Protein AF-A0A699XUU5-F1 (afdb_monomer_lite)

Structure (mmCIF, N/CA/C/O backbone):
data_AF-A0A699XUU5-F1
#
_entry.id   AF-A0A699XUU5-F1
#
loop_
_atom_site.group_PDB
_atom_site.id
_atom_site.type_symbol
_atom_site.label_atom_id
_atom_site.label_alt_id
_atom_site.label_comp_id
_atom_site.label_asym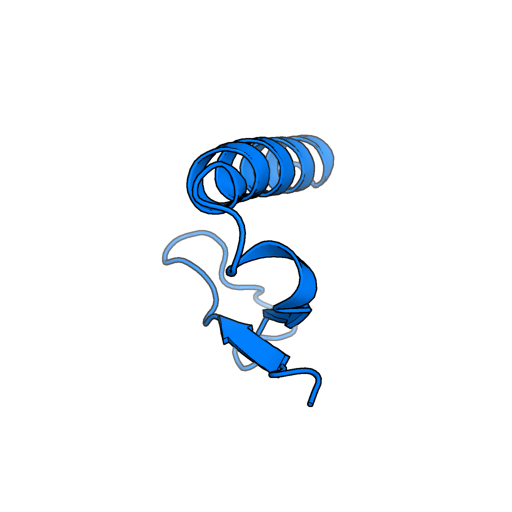_id
_atom_site.label_entity_id
_atom_site.label_seq_id
_atom_site.pdbx_PDB_ins_code
_atom_site.Cartn_x
_atom_site.Cartn_y
_atom_site.Cartn_z
_atom_site.occupancy
_atom_site.B_iso_or_equiv
_atom_site.auth_seq_id
_atom_site.auth_comp_id
_atom_site.auth_asym_id
_atom_site.auth_atom_id
_atom_site.pdbx_PDB_model_num
ATOM 1 N N . LEU A 1 1 ? -17.925 -8.973 11.542 1.00 52.22 1 LEU A N 1
ATOM 2 C CA . LEU A 1 1 ? -17.520 -9.695 10.319 1.00 52.22 1 LEU A CA 1
ATOM 3 C C . LEU A 1 1 ? -16.326 -8.933 9.776 1.00 52.22 1 LEU A C 1
ATOM 5 O O . LEU A 1 1 ? -16.515 -7.807 9.348 1.00 52.22 1 LEU A O 1
ATOM 9 N N . LYS A 1 2 ? -15.105 -9.445 9.961 1.00 53.00 2 LYS A N 1
ATOM 10 C CA . LYS A 1 2 ? -13.923 -8.840 9.342 1.00 53.00 2 LYS A CA 1
ATOM 11 C C . LYS A 1 2 ? -13.908 -9.320 7.900 1.00 53.00 2 LYS A C 1
ATOM 13 O O . LYS A 1 2 ? -13.738 -10.512 7.669 1.00 53.00 2 LYS A O 1
ATOM 18 N N . GLU A 1 3 ? -14.212 -8.436 6.967 1.00 57.88 3 GLU A N 1
ATOM 19 C CA . GLU A 1 3 ? -14.037 -8.739 5.554 1.00 57.88 3 GLU A CA 1
ATOM 20 C C . GLU A 1 3 ? -12.536 -8.655 5.252 1.00 57.88 3 GLU A C 1
ATOM 22 O O . GLU A 1 3 ? -11.913 -7.609 5.389 1.00 57.88 3 GLU A O 1
ATOM 27 N N . GLU A 1 4 ? -11.908 -9.772 4.918 1.00 62.06 4 GLU A N 1
ATOM 28 C CA . GLU A 1 4 ? -10.541 -9.739 4.406 1.00 62.06 4 GLU A CA 1
ATOM 29 C C . GLU A 1 4 ? -10.624 -9.451 2.910 1.00 62.06 4 GLU A C 1
ATOM 31 O O . GLU A 1 4 ? -11.177 -10.247 2.146 1.00 62.06 4 GLU A O 1
ATOM 36 N N . VAL A 1 5 ? -10.117 -8.295 2.486 1.00 65.88 5 VAL A N 1
ATOM 37 C CA . VAL A 1 5 ? -10.049 -7.943 1.067 1.00 65.88 5 VAL A CA 1
ATOM 38 C C . VAL A 1 5 ? -8.676 -8.301 0.551 1.00 65.88 5 VAL A C 1
ATOM 40 O O . VAL A 1 5 ? -7.663 -7.821 1.037 1.00 65.88 5 VAL A O 1
ATOM 43 N N . TYR A 1 6 ? -8.635 -9.145 -0.467 1.00 70.69 6 TYR A N 1
ATOM 44 C CA . TYR A 1 6 ? -7.394 -9.529 -1.115 1.00 70.69 6 TYR A CA 1
ATOM 45 C C . TYR A 1 6 ? -7.182 -8.633 -2.335 1.00 70.69 6 TYR A C 1
ATOM 47 O O . TYR A 1 6 ? -8.044 -8.559 -3.212 1.00 70.69 6 TYR A O 1
ATOM 55 N N . VAL A 1 7 ? -6.042 -7.946 -2.398 1.00 73.81 7 VAL A N 1
ATOM 56 C CA . VAL A 1 7 ? -5.659 -7.100 -3.535 1.00 73.81 7 VAL A CA 1
ATOM 57 C C . VAL A 1 7 ? -4.507 -7.760 -4.284 1.00 73.81 7 VAL A C 1
ATOM 59 O O . VAL A 1 7 ? -3.504 -8.176 -3.698 1.00 73.81 7 VAL A O 1
ATOM 62 N N . GLY A 1 8 ? -4.677 -7.885 -5.602 1.00 78.44 8 GLY A N 1
ATOM 63 C CA . GLY A 1 8 ? -3.640 -8.384 -6.500 1.00 78.44 8 GLY A CA 1
ATOM 64 C C . GLY A 1 8 ? -2.421 -7.464 -6.536 1.00 78.44 8 GLY A C 1
ATOM 65 O O . GLY A 1 8 ? -2.527 -6.267 -6.272 1.00 78.44 8 GLY A O 1
ATOM 66 N N . GLN A 1 9 ? -1.257 -8.017 -6.881 1.00 79.56 9 GLN A N 1
ATOM 67 C CA . GLN A 1 9 ? -0.040 -7.215 -7.015 1.00 79.56 9 GLN A CA 1
ATOM 68 C C . GLN A 1 9 ? -0.232 -6.157 -8.112 1.00 79.56 9 GLN A C 1
ATOM 70 O O . GLN A 1 9 ? -0.674 -6.495 -9.216 1.00 79.56 9 GLN A O 1
ATOM 75 N N . PRO A 1 10 ? 0.090 -4.881 -7.843 1.00 74.25 10 PRO A N 1
ATOM 76 C CA . PRO A 1 10 ? -0.002 -3.851 -8.859 1.00 74.25 10 PRO A CA 1
ATOM 77 C C . PRO A 1 10 ? 0.963 -4.147 -10.021 1.00 74.25 10 PRO A C 1
ATOM 79 O O . PRO A 1 10 ? 2.076 -4.637 -9.793 1.00 74.25 10 PRO A O 1
ATOM 82 N N . PRO A 1 11 ? 0.592 -3.817 -11.269 1.00 70.00 11 PRO A N 1
ATOM 83 C CA . PRO A 1 11 ? 1.486 -3.965 -12.412 1.00 70.00 11 PRO A CA 1
ATOM 84 C C . PRO A 1 11 ? 2.732 -3.083 -12.219 1.00 70.00 11 PRO A C 1
ATOM 86 O O . PRO A 1 11 ? 2.628 -1.862 -12.169 1.00 70.00 11 PRO A O 1
ATOM 89 N N . GLY A 1 12 ? 3.904 -3.713 -12.079 1.00 72.94 12 GLY A N 1
ATOM 90 C CA . GLY A 1 12 ? 5.183 -3.052 -11.760 1.00 72.94 12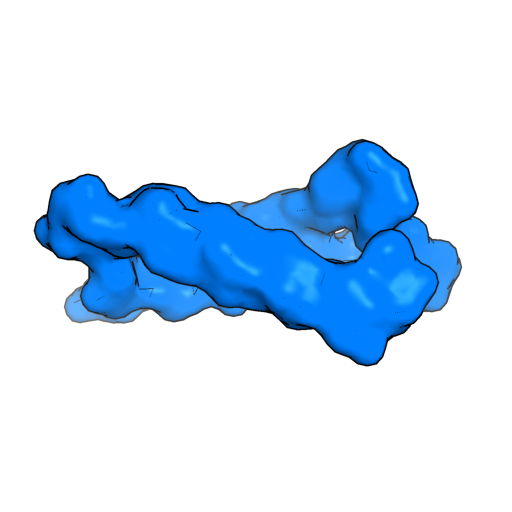 GLY A CA 1
ATOM 91 C C . GLY A 1 12 ? 5.772 -3.431 -10.395 1.00 72.94 12 GLY A C 1
ATOM 92 O O . GLY A 1 12 ? 6.986 -3.385 -10.234 1.00 72.94 12 GLY A O 1
ATOM 93 N N . PHE A 1 13 ? 4.938 -3.918 -9.471 1.00 68.88 13 PHE A N 1
ATOM 94 C CA . PHE A 1 13 ? 5.329 -4.384 -8.130 1.00 68.88 13 PHE A CA 1
ATOM 95 C C . PHE A 1 13 ? 5.167 -5.893 -7.963 1.00 68.88 13 PHE A C 1
ATOM 97 O O . PHE A 1 13 ? 5.017 -6.405 -6.854 1.00 68.88 13 PHE A O 1
ATOM 104 N N . VAL A 1 14 ? 5.189 -6.617 -9.085 1.00 77.19 14 VAL A N 1
ATOM 105 C CA . VAL A 1 14 ? 5.039 -8.065 -9.068 1.00 77.19 14 VAL A CA 1
ATOM 106 C C . VAL A 1 14 ? 6.317 -8.696 -8.522 1.00 77.19 14 VAL A C 1
ATOM 108 O O . VAL A 1 14 ? 7.394 -8.564 -9.113 1.00 77.19 14 VAL A O 1
ATOM 111 N N . SER A 1 15 ? 6.214 -9.385 -7.389 1.00 77.00 15 SER A N 1
ATOM 112 C CA . SER A 1 15 ? 7.349 -10.073 -6.785 1.00 77.00 15 SER A CA 1
ATOM 113 C C . SER A 1 15 ? 7.772 -11.245 -7.665 1.00 77.00 15 SER A C 1
ATOM 115 O O . SER A 1 15 ? 7.004 -12.173 -7.905 1.00 77.00 15 SER A O 1
ATOM 117 N N . LYS A 1 16 ? 9.034 -11.249 -8.109 1.00 78.06 16 LYS A N 1
ATOM 118 C CA . LYS A 1 16 ? 9.592 -12.353 -8.912 1.00 78.06 16 LYS A CA 1
ATOM 119 C C . LYS A 1 16 ? 9.697 -13.670 -8.135 1.00 78.06 16 LYS A C 1
ATOM 121 O O . LYS A 1 16 ? 9.737 -14.725 -8.755 1.00 78.06 16 LYS A O 1
ATOM 126 N N . GLN A 1 17 ? 9.781 -13.608 -6.803 1.00 82.62 17 GLN A N 1
ATOM 127 C CA . GLN A 1 17 ? 9.841 -14.796 -5.941 1.00 82.62 17 GLN A CA 1
ATOM 128 C C . GLN A 1 17 ? 8.449 -15.339 -5.602 1.00 82.62 17 GLN A C 1
ATOM 130 O O . GLN A 1 17 ? 8.306 -16.537 -5.384 1.00 82.62 17 GLN A O 1
ATOM 135 N N . TYR A 1 18 ? 7.431 -14.474 -5.587 1.00 76.69 18 TYR A N 1
ATOM 136 C CA . TYR A 1 18 ? 6.062 -14.833 -5.226 1.00 76.69 18 TYR A CA 1
ATOM 137 C C . TYR A 1 18 ? 5.059 -14.143 -6.167 1.00 76.69 18 TYR A C 1
ATOM 139 O O . TYR A 1 18 ? 4.394 -13.190 -5.757 1.00 76.69 18 TYR A O 1
ATOM 147 N N . PRO A 1 19 ? 4.950 -14.595 -7.428 1.00 74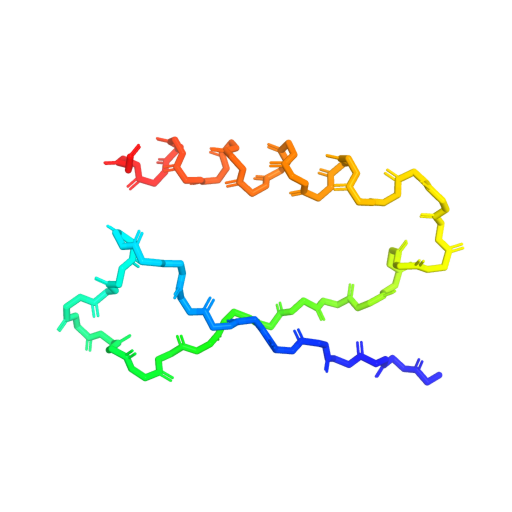.44 19 PRO A N 1
ATOM 148 C CA . PRO A 1 19 ? 4.116 -13.942 -8.441 1.00 74.44 19 PRO A CA 1
ATOM 149 C C . PRO A 1 19 ? 2.612 -14.040 -8.143 1.00 74.44 19 PRO A C 1
ATOM 151 O O . PRO A 1 19 ? 1.860 -13.142 -8.508 1.00 74.44 19 PRO A O 1
ATOM 154 N N . ASP A 1 20 ? 2.187 -15.084 -7.427 1.00 78.00 20 ASP A N 1
ATOM 155 C CA . ASP A 1 20 ? 0.775 -15.334 -7.100 1.00 78.00 20 ASP A CA 1
ATOM 156 C C . ASP A 1 20 ? 0.369 -14.802 -5.715 1.00 78.00 20 ASP A C 1
ATOM 158 O O . ASP A 1 20 ? -0.752 -15.028 -5.256 1.00 78.00 20 ASP A O 1
ATOM 162 N N . HIS A 1 21 ? 1.278 -14.125 -5.004 1.00 76.00 21 HIS A N 1
ATOM 163 C CA . HIS A 1 21 ? 0.963 -13.596 -3.680 1.00 76.00 21 HIS A CA 1
ATOM 164 C C . HIS A 1 21 ? 0.02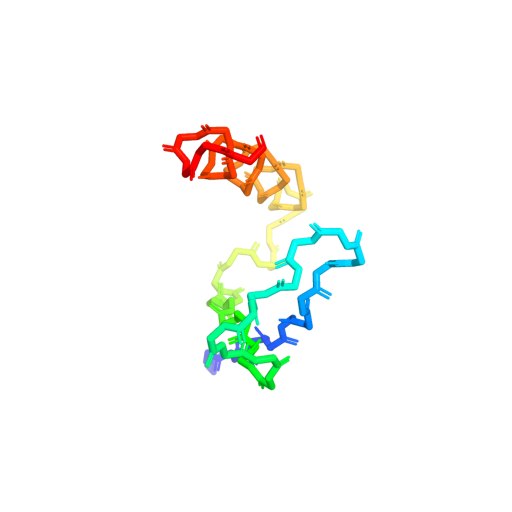0 -12.403 -3.788 1.00 76.00 21 HIS A C 1
ATOM 166 O O . HIS A 1 21 ? 0.313 -11.431 -4.474 1.00 76.00 21 HIS A O 1
ATOM 172 N N . VAL A 1 22 ? -1.077 -12.440 -3.049 1.00 71.00 22 VAL A N 1
ATOM 173 C CA . VAL A 1 22 ? -2.003 -11.316 -2.904 1.00 71.00 22 VAL A CA 1
ATOM 174 C C . VAL A 1 22 ? -1.780 -10.644 -1.554 1.00 71.00 22 VAL A C 1
ATOM 176 O O . VAL A 1 22 ? -1.471 -11.311 -0.566 1.00 71.00 22 VAL A O 1
ATOM 179 N N . TYR A 1 23 ? -1.931 -9.323 -1.502 1.00 72.50 23 TYR A N 1
ATOM 180 C CA . TYR A 1 23 ? -1.874 -8.587 -0.244 1.00 72.50 23 TYR A CA 1
ATOM 181 C C . TYR A 1 23 ? -3.250 -8.641 0.417 1.00 72.50 23 TYR A C 1
ATOM 183 O O . TYR A 1 23 ? -4.243 -8.216 -0.174 1.00 72.50 23 TYR A O 1
ATOM 191 N N . ALA A 1 24 ? -3.314 -9.182 1.633 1.00 70.44 24 ALA A N 1
ATOM 192 C CA . ALA A 1 24 ? -4.526 -9.166 2.439 1.00 70.44 24 ALA A CA 1
ATOM 193 C C . ALA A 1 24 ? -4.664 -7.804 3.139 1.00 70.44 24 ALA A C 1
ATOM 195 O O . ALA A 1 24 ? -3.794 -7.394 3.908 1.00 70.44 24 ALA A O 1
ATOM 196 N N . LEU A 1 25 ? -5.759 -7.107 2.860 1.00 66.19 25 LEU A N 1
ATOM 197 C CA . LEU A 1 25 ? -6.208 -5.910 3.554 1.00 66.19 25 LEU A CA 1
ATOM 198 C C . LEU A 1 25 ? -7.234 -6.288 4.626 1.00 66.19 25 LEU A C 1
ATOM 200 O O . LEU A 1 25 ? -8.246 -6.925 4.332 1.00 66.19 25 LEU A O 1
ATOM 204 N N . ASP A 1 26 ? -7.013 -5.834 5.862 1.00 65.31 26 ASP A N 1
ATOM 205 C CA . ASP A 1 26 ? -8.039 -5.874 6.911 1.00 65.31 26 ASP A CA 1
ATOM 206 C C . ASP A 1 26 ? -9.046 -4.726 6.642 1.00 65.31 26 ASP A C 1
ATOM 208 O O . ASP A 1 26 ? -8.700 -3.547 6.791 1.00 65.31 26 ASP A O 1
ATOM 212 N N . ASN A 1 27 ? -10.287 -5.038 6.218 1.00 60.00 27 ASN A N 1
ATOM 213 C CA . ASN A 1 27 ? -11.329 -4.038 5.885 1.00 60.00 27 ASN A CA 1
ATOM 214 C C . ASN A 1 27 ? -11.824 -3.212 7.072 1.00 60.00 27 ASN A C 1
ATOM 216 O O . ASN A 1 27 ? -12.721 -2.389 6.886 1.00 60.00 27 ASN A O 1
ATOM 220 N N . ALA A 1 28 ? -11.258 -3.351 8.273 1.00 57.31 28 ALA A N 1
ATOM 221 C CA . ALA A 1 28 ? -11.636 -2.532 9.429 1.00 57.31 28 ALA A CA 1
ATOM 222 C C . ALA A 1 28 ? -11.622 -1.009 9.146 1.00 57.31 28 ALA A C 1
ATOM 224 O O . ALA A 1 28 ? -12.198 -0.228 9.899 1.00 57.31 28 ALA A O 1
ATOM 225 N N . LEU A 1 29 ? -10.981 -0.586 8.054 1.00 55.19 29 LEU A N 1
ATOM 226 C CA . LEU A 1 29 ? -10.911 0.790 7.588 1.00 55.19 29 LEU A CA 1
ATOM 227 C C . LEU A 1 29 ? -11.967 1.161 6.519 1.00 55.19 29 LEU A C 1
ATOM 229 O O . LEU A 1 29 ? -12.341 2.324 6.464 1.00 55.19 29 LEU A O 1
ATOM 233 N N . TYR A 1 30 ? -12.499 0.247 5.698 1.00 55.84 30 TYR A N 1
ATOM 234 C CA . TYR A 1 30 ? -13.316 0.613 4.518 1.00 55.84 30 TYR A CA 1
ATOM 235 C C . TYR A 1 30 ? -14.685 1.248 4.833 1.00 55.84 30 TYR A C 1
ATOM 237 O O . TYR A 1 30 ? -15.192 2.018 4.014 1.00 55.84 30 TYR A O 1
ATOM 245 N N . ASP A 1 31 ? -15.238 1.032 6.031 1.00 56.66 31 ASP A N 1
ATOM 246 C CA . ASP A 1 31 ? -16.444 1.737 6.504 1.00 56.66 31 ASP A CA 1
ATOM 247 C C . ASP A 1 31 ? -16.191 3.229 6.809 1.00 56.66 31 ASP A C 1
ATOM 249 O O . ASP A 1 31 ? -17.122 4.020 6.998 1.00 56.66 31 ASP A O 1
ATOM 253 N N . LEU A 1 32 ? -14.926 3.657 6.834 1.00 61.41 32 LEU A N 1
ATOM 254 C CA . LEU A 1 32 ? -14.538 5.040 7.051 1.00 61.41 32 LEU A CA 1
ATOM 255 C C . LEU A 1 32 ? -14.315 5.723 5.697 1.00 61.41 32 LEU A C 1
ATOM 257 O O . LEU A 1 32 ? -13.368 5.427 4.979 1.00 61.41 32 LEU A O 1
ATOM 261 N N . LYS A 1 33 ? -15.121 6.736 5.364 1.00 61.72 33 LYS A N 1
ATOM 262 C CA . LYS A 1 33 ? -14.976 7.557 4.136 1.00 61.72 33 LYS A CA 1
ATOM 263 C C . LYS A 1 33 ? -13.560 8.128 3.898 1.00 61.72 33 LYS A C 1
ATOM 265 O O . LYS A 1 33 ? -13.247 8.540 2.786 1.00 61.72 33 LYS A O 1
ATOM 270 N N . GLN A 1 34 ? -12.733 8.196 4.944 1.00 63.97 34 GLN A N 1
ATOM 271 C CA . GLN A 1 34 ? -11.334 8.649 4.928 1.00 63.97 34 GLN A CA 1
ATOM 272 C C . GLN A 1 34 ? -10.322 7.536 4.609 1.00 63.97 34 GLN A C 1
ATOM 274 O O . GLN A 1 34 ? -9.187 7.828 4.236 1.00 63.97 34 GLN A O 1
ATOM 279 N N . ALA A 1 35 ? -10.713 6.271 4.730 1.00 60.66 35 ALA A N 1
ATOM 280 C CA . ALA A 1 35 ? -9.821 5.141 4.545 1.00 60.66 35 ALA A CA 1
ATOM 281 C C . ALA A 1 35 ? -9.193 5.045 3.157 1.00 60.66 35 ALA A C 1
ATOM 283 O O . ALA A 1 35 ? -7.998 4.785 3.118 1.00 60.66 35 ALA A O 1
ATOM 284 N N . PRO A 1 36 ? -9.879 5.327 2.034 1.00 68.19 36 PRO A N 1
ATOM 285 C CA . PRO A 1 36 ? -9.251 5.188 0.721 1.00 68.19 36 PRO A CA 1
ATOM 286 C C . PRO A 1 36 ? -8.002 6.066 0.536 1.00 68.19 36 PRO A C 1
ATOM 288 O O . PRO A 1 36 ? -7.063 5.650 -0.133 1.00 68.19 36 PRO A O 1
ATOM 291 N N . ARG A 1 37 ? -7.960 7.261 1.151 1.00 73.38 37 ARG A N 1
ATOM 292 C CA . ARG A 1 37 ? -6.777 8.143 1.112 1.00 73.38 37 ARG A CA 1
ATOM 293 C C . ARG A 1 37 ? -5.681 7.673 2.057 1.00 73.38 37 ARG A C 1
ATOM 295 O O . ARG A 1 37 ? -4.552 7.504 1.622 1.00 73.38 37 ARG A O 1
ATOM 302 N N . ALA A 1 38 ? -6.033 7.401 3.313 1.00 71.62 38 ALA A N 1
ATOM 303 C CA . ALA A 1 38 ? -5.070 6.923 4.302 1.00 71.62 38 ALA A CA 1
ATOM 304 C C . ALA A 1 38 ? -4.410 5.600 3.869 1.00 71.62 38 ALA A C 1
ATOM 306 O O . ALA A 1 38 ? -3.219 5.406 4.084 1.00 71.62 38 ALA A O 1
ATOM 307 N N . TRP A 1 39 ? -5.159 4.717 3.204 1.00 73.19 39 TRP A N 1
ATOM 308 C CA . TRP A 1 39 ? -4.630 3.486 2.618 1.00 73.19 39 TRP A CA 1
ATOM 309 C C . TRP A 1 39 ? -3.633 3.741 1.498 1.00 73.19 39 TRP A C 1
ATOM 311 O O . TRP A 1 39 ? -2.600 3.079 1.457 1.00 73.19 39 TRP A O 1
ATOM 321 N N . TYR A 1 40 ? -3.933 4.681 0.600 1.00 76.12 40 TYR A N 1
ATOM 322 C CA . TYR A 1 40 ? -3.025 5.017 -0.490 1.00 76.12 40 TYR A CA 1
ATOM 323 C C . TYR A 1 40 ? -1.710 5.589 0.046 1.00 76.12 40 TYR A C 1
ATOM 325 O O . TYR A 1 40 ? -0.645 5.154 -0.378 1.00 76.12 40 TYR A O 1
ATOM 333 N N . ASP A 1 41 ? -1.780 6.485 1.033 1.00 79.06 41 ASP A N 1
ATOM 334 C CA . ASP A 1 41 ? -0.595 7.085 1.652 1.00 79.06 41 ASP A CA 1
ATOM 335 C C . ASP A 1 41 ? 0.269 6.030 2.367 1.00 79.06 41 ASP A C 1
ATOM 337 O O . ASP A 1 41 ? 1.486 5.994 2.181 1.00 79.06 41 ASP A O 1
ATOM 341 N N . VAL A 1 42 ? -0.354 5.121 3.128 1.00 81.75 42 VAL A N 1
ATOM 342 C CA . VAL A 1 42 ? 0.347 4.020 3.815 1.00 81.75 42 VAL A CA 1
ATOM 343 C C . VAL A 1 42 ? 0.966 3.042 2.818 1.00 81.75 42 VAL A C 1
ATOM 345 O O . VAL A 1 42 ? 2.118 2.647 2.989 1.00 81.75 42 VAL A O 1
ATOM 348 N N . LEU A 1 43 ? 0.235 2.666 1.766 1.00 79.75 43 LEU A N 1
ATOM 349 C CA . LEU A 1 43 ? 0.741 1.771 0.727 1.00 79.75 43 LEU A CA 1
ATOM 350 C C . LEU A 1 43 ? 1.903 2.414 -0.039 1.00 79.75 43 LEU A C 1
ATOM 352 O O . LEU A 1 43 ? 2.918 1.758 -0.259 1.00 79.75 43 LEU A O 1
ATOM 356 N N . SER A 1 44 ? 1.788 3.693 -0.406 1.00 80.06 44 SER A N 1
ATOM 357 C CA . SER A 1 44 ? 2.872 4.434 -1.056 1.00 80.06 44 SER A CA 1
ATOM 358 C C . SER A 1 44 ? 4.116 4.495 -0.176 1.00 80.06 44 SER A C 1
ATOM 360 O O . SER A 1 44 ? 5.206 4.221 -0.670 1.00 80.06 44 SER A O 1
ATOM 362 N N . GLN A 1 45 ? 3.967 4.798 1.116 1.00 83.12 45 GLN A N 1
ATOM 363 C CA . GLN A 1 45 ?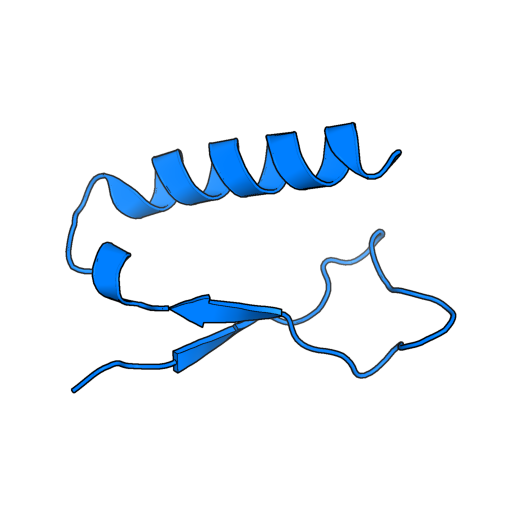 5.101 4.841 2.038 1.00 83.12 45 GLN A CA 1
ATOM 364 C C . GLN A 1 45 ? 5.746 3.460 2.206 1.00 83.12 45 GLN A C 1
ATOM 366 O O . GLN A 1 45 ? 6.964 3.345 2.136 1.00 83.12 45 GLN A O 1
ATOM 371 N N . PHE A 1 46 ? 4.939 2.406 2.354 1.00 82.12 46 PHE A N 1
ATOM 372 C CA . PHE A 1 46 ? 5.433 1.033 2.454 1.00 82.12 46 PHE A CA 1
ATOM 373 C C . PHE A 1 46 ? 6.234 0.609 1.217 1.00 82.12 46 PHE A C 1
ATOM 375 O O . PHE A 1 46 ? 7.270 -0.042 1.350 1.00 82.12 46 PHE A O 1
ATOM 382 N N . LEU A 1 47 ? 5.775 0.980 0.018 1.00 79.06 47 LEU A N 1
ATOM 383 C CA . LEU A 1 47 ? 6.500 0.706 -1.222 1.00 79.06 47 LEU A CA 1
ATOM 384 C C . LEU A 1 47 ? 7.839 1.460 -1.244 1.00 79.06 47 LEU A C 1
ATOM 386 O O . LEU A 1 47 ? 8.877 0.826 -1.414 1.00 79.06 47 LEU A O 1
ATOM 390 N N . ILE A 1 48 ? 7.845 2.765 -0.955 1.00 82.75 48 ILE A N 1
ATOM 391 C CA . ILE A 1 48 ? 9.080 3.570 -0.896 1.00 82.75 48 ILE A CA 1
ATOM 392 C C . ILE A 1 48 ? 10.087 2.972 0.099 1.00 82.75 48 ILE A C 1
ATOM 394 O O . ILE A 1 48 ? 11.257 2.784 -0.237 1.00 82.75 48 ILE A O 1
ATOM 398 N N . ASP A 1 49 ? 9.633 2.610 1.301 1.00 80.88 49 ASP A N 1
ATOM 399 C CA . ASP A 1 49 ? 10.474 2.011 2.345 1.00 80.88 49 ASP A CA 1
ATOM 400 C C . ASP A 1 49 ? 11.002 0.622 1.942 1.00 80.88 49 ASP A C 1
ATOM 402 O O . ASP A 1 49 ? 12.084 0.208 2.361 1.00 80.88 49 ASP A O 1
ATOM 406 N N . SER A 1 50 ? 10.258 -0.091 1.094 1.00 79.50 50 SER A N 1
ATOM 407 C CA . SER A 1 50 ? 10.643 -1.390 0.533 1.00 79.50 50 SER A CA 1
ATOM 408 C C . SER A 1 50 ? 11.596 -1.277 -0.670 1.00 79.50 50 SER A C 1
ATOM 410 O O . SER A 1 50 ? 12.006 -2.305 -1.213 1.00 79.50 50 SER A O 1
ATOM 412 N N . GLY A 1 51 ? 11.985 -0.060 -1.073 1.00 80.31 51 GLY A N 1
ATOM 413 C CA . GLY A 1 51 ? 12.952 0.191 -2.150 1.00 80.31 51 GLY A CA 1
ATOM 414 C C . GLY A 1 51 ? 12.367 0.108 -3.562 1.00 80.31 51 GLY A C 1
ATOM 415 O O . GLY A 1 51 ? 13.090 -0.222 -4.505 1.00 80.31 51 GLY A O 1
ATOM 416 N N . PHE A 1 52 ? 11.068 0.364 -3.680 1.00 62.97 52 PHE A N 1
ATOM 417 C CA . PHE A 1 52 ? 10.275 0.287 -4.902 1.00 62.97 52 PHE A CA 1
ATOM 418 C C . PHE A 1 52 ? 10.057 1.647 -5.576 1.00 62.97 52 PHE A C 1
ATOM 420 O O . PHE A 1 52 ? 9.985 2.672 -4.861 1.00 62.97 52 PHE A O 1
#

Radius of gyration: 12.28 Å; chains: 1; bounding box: 30×24×23 Å

pLDDT: mean 70.99, std 8.83, range [52.22, 83.12]

Secondary structure (DSSP, 8-state):
---EEEEPPPTT---SS-TTPPEEEEGGGTTSTTHHHHHHHHHHHHHHHTT-

Foldseek 3Di:
DFDWDWAAQPVVRQDPVCNPDTDTDRCPQVVPPCSVVVVVVVVVVVVVVVVD

Sequence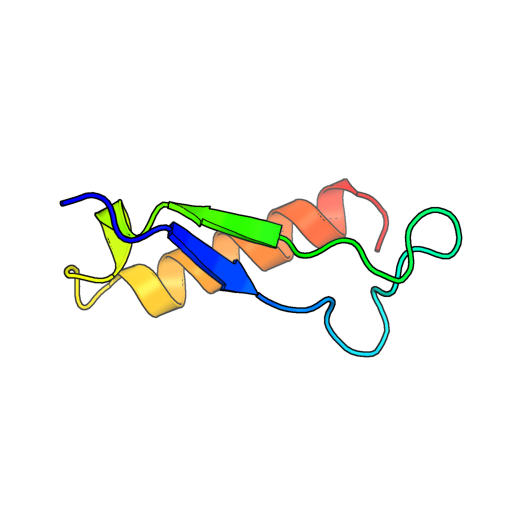 (52 aa):
LKEEVYVGQPPGFVSKQYPDHVYALDNALYDLKQAPRAWYDVLSQFLIDSGF

InterPro domains:
  IPR013103 Reverse transcriptase, RNA-dependent DNA polymerase [PF07727] (1-52)

Organism: Tanacetum cinerariifolium (NCBI:txid118510)